Protein AF-A0A7W1TVN9-F1 (afdb_monomer_lite)

Radius of gyration: 17.41 Å; chains: 1; bounding box: 37×40×40 Å

pLDDT: mean 83.24, std 9.95, range [54.41, 96.69]

Foldseek 3Di:
DCPVVVVVVVVVCVVCVVVVVCCCVPVVPPVVCVCVVVVNDDCVVPVPVDDDDRDDDDDPPPPPD

Sequence (65 aa):
MHALYTVAIFAVFVLASPYFLYQAIRYRKYVGSLPQRLGYLPLSFNLDADDSIWIHAVSVGEVLT

Structure (mmCIF, N/CA/C/O backbone):
data_AF-A0A7W1TVN9-F1
#
_entry.id   AF-A0A7W1TVN9-F1
#
loop_
_atom_site.group_PDB
_atom_site.id
_atom_site.type_symbol
_atom_site.label_atom_id
_atom_site.label_alt_id
_atom_site.label_comp_id
_atom_site.label_asym_id
_atom_site.label_entity_id
_atom_site.label_seq_id
_atom_site.pdbx_PDB_ins_code
_atom_site.Cartn_x
_atom_site.Cartn_y
_atom_site.Cartn_z
_atom_site.occupancy
_atom_site.B_iso_or_equiv
_atom_site.auth_seq_id
_atom_site.auth_comp_id
_atom_site.auth_asym_id
_atom_site.auth_atom_id
_atom_site.pdbx_PDB_model_num
ATOM 1 N N . MET A 1 1 ? 6.222 -11.189 -26.096 1.00 68.94 1 MET A N 1
ATOM 2 C CA . MET A 1 1 ? 6.181 -9.719 -26.270 1.00 68.94 1 MET A CA 1
ATOM 3 C C . MET A 1 1 ? 5.770 -8.946 -24.999 1.00 68.94 1 MET A C 1
ATOM 5 O O . MET A 1 1 ? 5.283 -7.835 -25.119 1.00 68.94 1 MET A O 1
ATOM 9 N N . HIS A 1 2 ? 6.037 -9.450 -23.779 1.00 86.25 2 HIS A N 1
ATOM 10 C CA . HIS A 1 2 ? 5.824 -8.685 -22.526 1.00 86.25 2 HIS A CA 1
ATOM 11 C C . HIS A 1 2 ? 6.987 -8.776 -21.528 1.00 86.25 2 HIS A C 1
ATOM 13 O O . HIS A 1 2 ? 6.981 -8.071 -20.529 1.00 86.25 2 HIS A O 1
ATOM 19 N N . ALA A 1 3 ? 8.012 -9.591 -21.805 1.00 90.88 3 ALA A N 1
ATOM 20 C CA . ALA A 1 3 ? 9.094 -9.853 -20.858 1.00 90.88 3 ALA A CA 1
ATOM 21 C C . ALA A 1 3 ? 9.826 -8.573 -20.431 1.00 90.88 3 ALA A C 1
ATOM 23 O O . ALA A 1 3 ? 10.071 -8.378 -19.249 1.00 90.88 3 ALA A O 1
ATOM 24 N N . LEU A 1 4 ? 10.101 -7.664 -21.371 1.00 94.38 4 LEU A N 1
ATOM 25 C CA . LEU A 1 4 ? 10.782 -6.403 -21.073 1.00 94.38 4 LEU A CA 1
ATOM 26 C C . LEU A 1 4 ? 9.941 -5.489 -20.167 1.00 94.38 4 LEU A C 1
ATOM 28 O O . LEU A 1 4 ? 10.466 -4.894 -19.233 1.00 94.38 4 LEU A O 1
ATOM 32 N N . TYR A 1 5 ? 8.626 -5.441 -20.394 1.00 93.25 5 TYR A N 1
ATOM 33 C CA . TYR A 1 5 ? 7.679 -4.704 -19.554 1.00 93.25 5 TYR A CA 1
ATOM 34 C C . TYR A 1 5 ? 7.582 -5.308 -18.146 1.00 93.25 5 TYR A C 1
ATOM 36 O O . TYR A 1 5 ? 7.679 -4.587 -17.155 1.00 93.25 5 TYR A O 1
ATOM 44 N N . THR A 1 6 ? 7.473 -6.636 -18.046 1.00 94.25 6 THR A N 1
ATOM 45 C CA . THR A 1 6 ? 7.453 -7.351 -16.763 1.00 94.25 6 THR A CA 1
ATOM 46 C C . THR A 1 6 ? 8.745 -7.131 -15.978 1.00 94.25 6 THR A C 1
ATOM 48 O O . THR A 1 6 ? 8.692 -6.833 -14.788 1.00 94.25 6 THR A O 1
ATOM 51 N N . VAL A 1 7 ? 9.901 -7.222 -16.641 1.00 96.25 7 VAL A N 1
ATOM 52 C CA . VAL A 1 7 ? 11.211 -6.976 -16.022 1.00 96.25 7 VAL A CA 1
ATOM 53 C C . VAL A 1 7 ? 11.328 -5.527 -15.556 1.00 96.25 7 VAL A C 1
ATOM 55 O O . VAL A 1 7 ? 11.781 -5.296 -14.440 1.00 96.25 7 VAL A O 1
ATOM 58 N N . ALA A 1 8 ? 10.881 -4.556 -16.357 1.00 96.12 8 ALA A N 1
ATOM 59 C CA . ALA A 1 8 ? 10.906 -3.148 -15.973 1.00 96.12 8 ALA A CA 1
ATOM 60 C C . ALA A 1 8 ? 10.044 -2.877 -14.729 1.00 96.12 8 ALA A C 1
ATOM 62 O O . ALA A 1 8 ? 10.515 -2.245 -13.785 1.00 96.12 8 ALA A O 1
ATOM 63 N N . ILE A 1 9 ? 8.816 -3.404 -14.682 1.00 95.12 9 ILE A N 1
ATOM 64 C CA . ILE A 1 9 ? 7.942 -3.272 -13.506 1.00 95.12 9 ILE A CA 1
ATOM 65 C C . ILE A 1 9 ? 8.563 -3.930 -12.281 1.00 95.12 9 ILE A C 1
ATOM 67 O O . ILE A 1 9 ? 8.565 -3.339 -11.202 1.00 95.12 9 ILE A O 1
ATOM 71 N N . PHE A 1 10 ? 9.109 -5.135 -12.438 1.00 96.06 10 PHE A N 1
ATOM 72 C CA . PHE A 1 10 ? 9.739 -5.839 -11.331 1.00 96.06 10 PHE A CA 1
ATOM 73 C C . PHE A 1 10 ? 10.965 -5.082 -10.808 1.00 96.06 10 PHE A C 1
ATOM 75 O O . PHE A 1 10 ? 11.119 -4.927 -9.600 1.00 96.06 10 PHE A O 1
ATOM 82 N N . ALA A 1 11 ? 11.794 -4.534 -11.698 1.00 96.69 11 ALA A N 1
ATOM 83 C CA . ALA A 1 11 ? 12.934 -3.710 -11.319 1.00 96.69 11 ALA A CA 1
ATOM 84 C C . ALA A 1 11 ? 12.493 -2.458 -10.545 1.00 96.69 11 ALA A C 1
ATOM 86 O O . ALA A 1 11 ? 13.037 -2.179 -9.478 1.00 96.69 11 ALA A O 1
ATOM 87 N N . VAL A 1 12 ? 11.469 -1.742 -11.023 1.00 96.38 12 VAL A N 1
ATOM 88 C CA . VAL A 1 12 ? 10.900 -0.584 -10.312 1.00 96.38 12 VAL A CA 1
ATOM 89 C C . VAL A 1 12 ? 10.381 -0.988 -8.933 1.00 96.38 12 VAL A C 1
ATOM 91 O O . VAL A 1 12 ? 10.671 -0.309 -7.949 1.00 96.38 12 VAL A O 1
ATOM 94 N N . PHE A 1 13 ? 9.663 -2.108 -8.836 1.00 94.81 13 PHE A N 1
ATOM 95 C CA . PHE A 1 13 ? 9.169 -2.632 -7.565 1.00 94.81 13 PHE A CA 1
ATOM 96 C C . PHE A 1 13 ? 10.313 -2.928 -6.588 1.00 94.81 13 PHE A C 1
ATOM 98 O O . PHE A 1 13 ? 10.275 -2.471 -5.446 1.00 94.81 13 PHE A O 1
ATOM 105 N N . VAL A 1 14 ? 11.357 -3.631 -7.039 1.00 96.31 14 VAL A N 1
ATOM 106 C CA . VAL A 1 14 ? 12.523 -3.969 -6.210 1.00 96.31 14 VAL A CA 1
ATOM 107 C C . VAL A 1 14 ? 13.239 -2.710 -5.738 1.00 96.31 14 VAL A C 1
ATOM 109 O O . VAL A 1 14 ? 13.547 -2.617 -4.553 1.00 96.31 14 VAL A O 1
ATOM 112 N N . LEU A 1 15 ? 13.448 -1.728 -6.618 1.00 96.69 15 LEU A N 1
ATOM 113 C CA . LEU A 1 15 ? 14.124 -0.472 -6.284 1.00 96.69 15 LEU A CA 1
ATOM 114 C C . LEU A 1 15 ? 13.303 0.414 -5.337 1.00 96.69 15 LEU A C 1
ATOM 116 O O . LEU A 1 15 ? 13.875 1.084 -4.480 1.00 96.69 15 LEU A O 1
ATOM 120 N N . ALA A 1 16 ? 11.974 0.408 -5.454 1.00 93.75 16 ALA A N 1
ATOM 121 C CA . ALA A 1 16 ? 11.093 1.178 -4.580 1.00 93.75 16 ALA A CA 1
ATOM 122 C C . ALA A 1 16 ? 10.821 0.480 -3.233 1.00 93.75 16 ALA A C 1
ATOM 124 O O . ALA A 1 16 ? 10.503 1.144 -2.242 1.00 93.7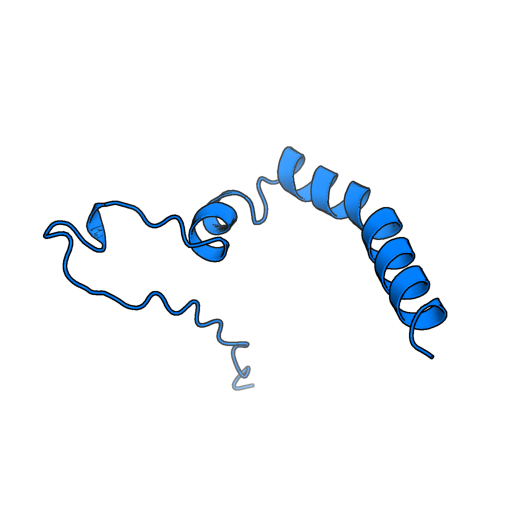5 16 ALA A O 1
ATOM 125 N N . SER A 1 17 ? 10.963 -0.849 -3.172 1.00 92.25 17 SER A N 1
ATOM 126 C CA . SER A 1 17 ? 10.660 -1.649 -1.980 1.00 92.25 17 SER A CA 1
ATOM 127 C C . SER A 1 17 ? 11.383 -1.197 -0.701 1.00 92.25 17 SER A C 1
ATOM 129 O O . SER A 1 17 ? 10.706 -1.125 0.326 1.00 92.25 17 SER A O 1
ATOM 131 N N . PRO A 1 18 ? 12.676 -0.795 -0.696 1.00 92.38 18 PRO A N 1
ATOM 132 C CA . PRO A 1 18 ? 13.363 -0.407 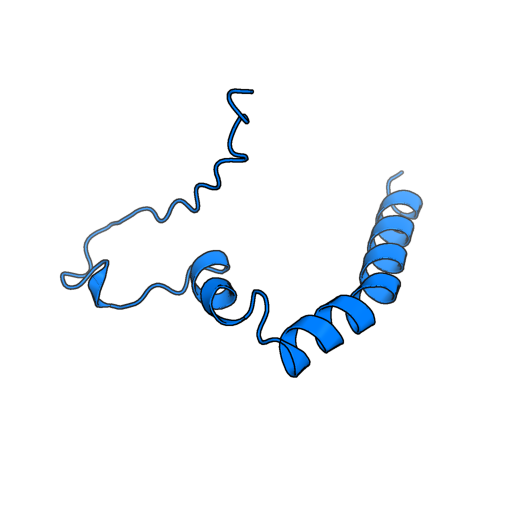0.532 1.00 92.38 18 PRO A CA 1
ATOM 133 C C . PRO A 1 18 ? 12.813 0.901 1.101 1.00 92.38 18 PRO A C 1
ATOM 135 O O . PRO A 1 18 ? 12.709 1.047 2.316 1.00 92.38 18 PRO A O 1
ATOM 138 N N . TYR A 1 19 ? 12.404 1.836 0.237 1.00 89.88 19 TYR A N 1
ATOM 139 C CA . TYR A 1 19 ? 11.777 3.089 0.655 1.00 89.88 19 TYR A CA 1
ATOM 140 C C . TYR A 1 19 ? 10.425 2.833 1.326 1.00 89.88 19 TYR A C 1
ATOM 142 O O . TYR A 1 19 ? 10.173 3.328 2.427 1.00 89.88 19 TYR A O 1
ATOM 150 N N . PHE A 1 20 ? 9.573 2.014 0.705 1.00 86.19 20 PHE A N 1
ATOM 151 C CA . PHE A 1 20 ? 8.279 1.655 1.286 1.00 86.19 20 PHE A CA 1
ATOM 152 C C . PHE A 1 20 ? 8.428 0.817 2.558 1.00 86.19 20 PHE A C 1
ATOM 154 O O . PHE A 1 20 ? 7.700 1.052 3.522 1.00 86.19 20 PHE A O 1
ATOM 161 N N . LEU A 1 21 ? 9.398 -0.099 2.605 1.00 88.69 21 LEU A N 1
ATOM 162 C CA . LEU A 1 21 ? 9.699 -0.895 3.792 1.00 88.69 21 LEU A CA 1
ATOM 163 C C . LEU A 1 21 ? 10.181 -0.007 4.944 1.00 88.69 21 LEU A C 1
ATOM 165 O O . LEU A 1 21 ? 9.691 -0.133 6.066 1.00 88.69 21 LEU A O 1
ATOM 169 N N . TYR A 1 22 ? 11.070 0.948 4.663 1.00 89.62 22 TYR A N 1
ATOM 170 C CA . TYR A 1 22 ? 11.497 1.939 5.645 1.00 89.62 22 TYR A CA 1
ATOM 171 C C . TYR A 1 22 ? 10.309 2.757 6.162 1.00 89.62 22 TYR A C 1
ATOM 173 O O . TYR A 1 22 ? 10.159 2.926 7.371 1.00 89.62 22 TYR A O 1
ATOM 181 N N . GLN A 1 23 ? 9.420 3.219 5.277 1.00 85.44 23 GLN A N 1
ATOM 182 C CA . GLN A 1 23 ? 8.226 3.958 5.689 1.00 85.44 23 GLN A CA 1
ATOM 183 C C . GLN A 1 23 ? 7.262 3.125 6.540 1.00 85.44 23 GLN A C 1
ATOM 185 O O . GLN A 1 23 ? 6.717 3.634 7.526 1.00 85.44 23 GLN A O 1
ATOM 190 N N . ALA A 1 24 ? 7.072 1.856 6.180 1.00 85.25 24 ALA A N 1
ATOM 191 C CA . ALA A 1 24 ? 6.234 0.918 6.911 1.00 85.25 24 ALA A CA 1
ATOM 192 C C . ALA A 1 24 ? 6.784 0.661 8.322 1.00 85.25 24 ALA A C 1
ATOM 194 O O . ALA A 1 24 ? 6.029 0.709 9.289 1.00 85.25 24 ALA A O 1
ATOM 195 N N . ILE A 1 25 ? 8.098 0.466 8.467 1.00 87.00 25 ILE A N 1
ATOM 196 C CA . ILE A 1 25 ? 8.729 0.226 9.773 1.00 87.00 25 ILE A CA 1
ATOM 197 C C . ILE A 1 25 ? 8.760 1.511 10.612 1.00 87.00 25 ILE A C 1
ATOM 199 O O . ILE A 1 25 ? 8.350 1.508 11.773 1.00 87.00 25 ILE A O 1
ATOM 203 N N . ARG A 1 26 ? 9.235 2.625 10.038 1.00 86.00 26 ARG A N 1
ATOM 204 C CA . ARG A 1 26 ? 9.521 3.857 10.789 1.00 86.00 26 ARG A CA 1
ATOM 205 C C . ARG A 1 26 ? 8.271 4.632 11.178 1.00 86.00 26 ARG A C 1
ATOM 207 O O . ARG A 1 26 ? 8.211 5.156 12.291 1.00 86.00 26 ARG A O 1
ATOM 214 N N . TYR A 1 27 ? 7.320 4.744 10.255 1.00 82.75 27 TYR A N 1
ATOM 215 C CA . TYR A 1 27 ? 6.136 5.590 10.409 1.00 82.75 27 TYR A CA 1
ATOM 216 C C . TYR A 1 27 ? 4.851 4.778 10.576 1.00 82.75 27 TYR A C 1
ATOM 218 O O . TYR A 1 27 ? 3.788 5.374 10.729 1.00 82.75 27 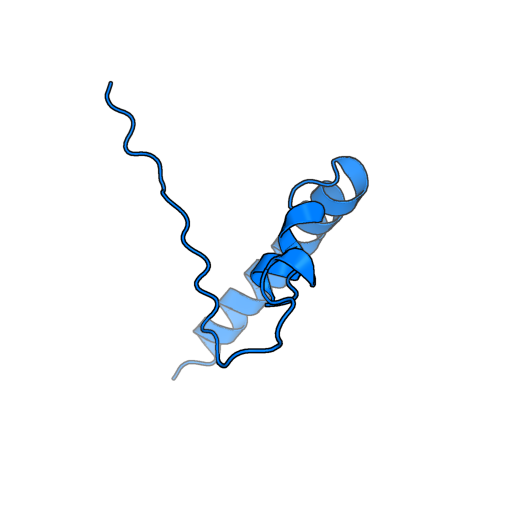TYR A O 1
ATOM 226 N N . ARG A 1 28 ? 4.918 3.435 10.495 1.00 80.12 28 ARG A N 1
ATOM 227 C CA . ARG A 1 28 ? 3.738 2.548 10.406 1.00 80.12 28 ARG A CA 1
ATOM 228 C C . ARG A 1 28 ? 2.768 2.974 9.301 1.00 80.12 28 ARG A C 1
ATOM 230 O O . ARG A 1 28 ? 1.591 2.610 9.310 1.00 80.12 28 ARG A O 1
ATOM 237 N N . LYS A 1 29 ? 3.276 3.743 8.331 1.00 67.44 29 LYS A N 1
ATOM 238 C CA . LYS A 1 29 ? 2.495 4.305 7.240 1.00 67.44 29 LYS A CA 1
ATOM 239 C C . LYS A 1 29 ? 2.034 3.135 6.384 1.00 67.44 29 LYS A C 1
ATOM 241 O O . LYS A 1 29 ? 2.851 2.316 5.976 1.00 67.44 29 LYS A O 1
ATOM 246 N N . TYR A 1 30 ? 0.725 3.047 6.167 1.00 67.50 30 TYR A N 1
ATOM 247 C CA . TYR A 1 30 ? 0.058 2.001 5.381 1.00 67.50 30 TYR A CA 1
ATOM 248 C C . TYR A 1 30 ? -0.008 0.596 5.998 1.00 67.50 30 TYR A C 1
ATOM 250 O O . TYR A 1 30 ? -0.685 -0.247 5.426 1.00 67.50 30 TYR A O 1
ATOM 258 N N . VAL A 1 31 ? 0.610 0.328 7.155 1.00 75.56 31 VAL A N 1
ATOM 259 C CA . VAL A 1 31 ? 0.606 -1.021 7.763 1.00 75.56 31 VAL A CA 1
ATOM 260 C C . VAL A 1 31 ? -0.745 -1.355 8.399 1.00 75.56 31 VAL A C 1
ATOM 262 O O . VAL A 1 31 ? -1.239 -2.466 8.246 1.00 75.56 31 VAL A O 1
ATOM 265 N N . GLY A 1 32 ? -1.377 -0.389 9.072 1.00 76.12 32 GLY A N 1
ATOM 266 C CA . GLY A 1 32 ? -2.641 -0.619 9.786 1.00 76.12 32 GLY A CA 1
ATOM 267 C C . GLY A 1 32 ? -3.850 -0.900 8.885 1.00 76.12 32 GLY A C 1
ATOM 268 O O . GLY A 1 32 ? -4.812 -1.501 9.351 1.00 76.12 32 GLY A O 1
ATOM 269 N N . SER A 1 33 ? -3.797 -0.479 7.615 1.00 77.00 33 SER A N 1
ATOM 270 C CA . SER A 1 33 ? -4.846 -0.710 6.610 1.00 77.00 33 SER A CA 1
ATOM 271 C C . SER A 1 33 ? -4.495 -1.807 5.593 1.00 77.00 33 SER A C 1
ATOM 273 O O . SER A 1 33 ? -5.285 -2.098 4.692 1.00 77.00 33 SER A O 1
ATOM 275 N N . LEU A 1 34 ? -3.301 -2.403 5.698 1.00 83.06 34 LEU A N 1
ATOM 276 C CA . LEU A 1 34 ? -2.800 -3.414 4.766 1.00 83.06 34 LEU A CA 1
ATOM 277 C C . LEU A 1 34 ? -3.582 -4.736 4.838 1.00 83.06 34 LEU A C 1
ATOM 279 O O . LEU A 1 34 ? -3.927 -5.251 3.775 1.00 83.06 34 LEU A O 1
ATOM 283 N N . PRO A 1 35 ? -3.932 -5.267 6.030 1.00 83.00 35 PRO A N 1
ATOM 284 C CA . PRO A 1 35 ? -4.763 -6.466 6.131 1.00 83.00 35 PRO A CA 1
ATOM 285 C C . PRO A 1 35 ? -6.111 -6.295 5.422 1.00 83.00 35 PRO A C 1
ATOM 287 O O . PRO A 1 35 ? -6.492 -7.142 4.620 1.00 83.00 35 PRO A O 1
ATOM 290 N N . GLN A 1 36 ? -6.776 -5.154 5.614 1.00 83.12 36 GLN A N 1
ATOM 291 C CA . GLN A 1 36 ? -8.075 -4.857 5.007 1.00 83.12 36 GLN A CA 1
ATOM 292 C C . GLN A 1 36 ? -7.969 -4.736 3.480 1.00 83.12 36 GLN A C 1
ATOM 294 O O . GLN A 1 36 ? -8.865 -5.166 2.758 1.00 83.12 36 GLN A O 1
ATOM 299 N N . ARG A 1 37 ? -6.852 -4.207 2.960 1.00 84.12 37 ARG A N 1
ATOM 300 C CA . ARG A 1 37 ? -6.566 -4.184 1.513 1.00 84.12 37 ARG A CA 1
ATOM 301 C C . ARG A 1 37 ? -6.349 -5.578 0.922 1.00 84.12 37 ARG A C 1
ATOM 303 O O . ARG A 1 37 ? -6.655 -5.780 -0.246 1.00 84.12 37 ARG A O 1
ATOM 310 N N . LEU A 1 38 ? -5.844 -6.520 1.718 1.00 83.75 38 LEU A N 1
ATOM 311 C CA . LEU 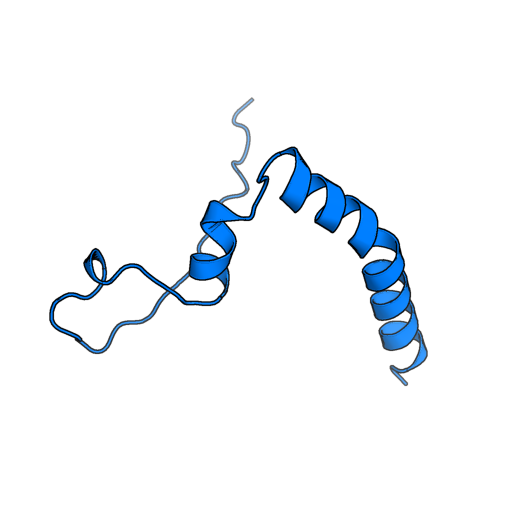A 1 38 ? -5.673 -7.927 1.343 1.00 83.75 38 LEU A CA 1
ATOM 312 C C . LEU A 1 38 ? -6.925 -8.785 1.613 1.00 83.75 38 LEU A C 1
ATOM 314 O O . LEU A 1 38 ? -6.884 -9.990 1.388 1.00 83.75 38 LEU A O 1
ATOM 318 N N . GLY A 1 39 ? -8.027 -8.185 2.081 1.00 79.88 39 GLY A N 1
ATOM 319 C CA . GLY A 1 39 ? -9.289 -8.880 2.359 1.00 79.88 39 GLY A CA 1
ATOM 320 C C . GLY A 1 39 ? -9.431 -9.428 3.782 1.00 79.88 39 GLY A C 1
ATOM 321 O O . GLY A 1 39 ? -10.447 -10.037 4.098 1.00 79.88 39 GLY A O 1
ATOM 322 N N . TYR A 1 40 ? -8.463 -9.181 4.667 1.00 82.06 40 TYR A N 1
ATOM 323 C CA . TYR A 1 40 ? -8.573 -9.524 6.084 1.00 82.06 40 TYR A CA 1
ATOM 324 C C . TYR A 1 40 ? -9.340 -8.433 6.826 1.00 82.06 40 TYR A C 1
ATOM 326 O O . TYR A 1 40 ? -8.786 -7.386 7.181 1.00 82.06 40 TYR A O 1
ATOM 334 N N . LEU A 1 41 ? -10.628 -8.684 7.050 1.00 82.00 41 LEU A N 1
ATOM 335 C CA . LEU A 1 41 ? -11.501 -7.792 7.800 1.00 82.00 41 LEU A CA 1
ATOM 336 C C . LEU A 1 41 ? -11.661 -8.256 9.252 1.00 82.00 41 LEU A C 1
ATOM 338 O O . LEU A 1 41 ? -11.689 -9.457 9.519 1.00 82.00 41 LEU A O 1
ATOM 342 N N . PRO A 1 42 ? -11.801 -7.316 10.202 1.00 81.56 42 PRO A N 1
ATOM 343 C CA . PRO A 1 42 ? -12.256 -7.633 11.550 1.00 81.56 42 PRO A CA 1
ATOM 344 C C . PRO A 1 4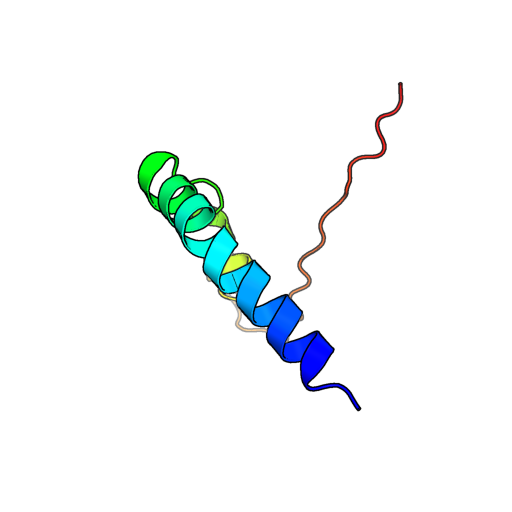2 ? -13.589 -8.394 11.540 1.00 81.56 42 PRO A C 1
ATOM 346 O O . PRO A 1 42 ? -14.483 -8.049 10.768 1.00 81.56 42 PRO A O 1
ATOM 349 N N . LEU A 1 43 ? -13.758 -9.354 12.459 1.00 77.94 43 LEU A N 1
ATOM 350 C CA . LEU A 1 43 ? -15.012 -10.112 12.616 1.00 77.94 43 LEU A CA 1
ATOM 351 C C . LEU A 1 43 ? -16.241 -9.216 12.814 1.00 77.94 43 LEU A C 1
ATOM 353 O O . LEU A 1 43 ? -17.342 -9.600 12.446 1.00 77.94 43 LEU A O 1
ATOM 357 N N . SER A 1 44 ? -16.062 -8.001 13.338 1.00 81.12 44 SER A N 1
ATOM 358 C CA . SER A 1 44 ? -17.147 -7.031 13.506 1.00 81.12 44 SER A CA 1
ATOM 359 C C . SER A 1 44 ? -17.859 -6.650 12.203 1.00 81.12 44 SER A C 1
ATOM 361 O O . SER A 1 44 ? -18.951 -6.101 12.273 1.00 81.12 44 SER A O 1
ATOM 363 N N . PHE A 1 45 ? -17.252 -6.886 11.033 1.00 78.75 45 PHE A N 1
ATOM 364 C CA . PHE A 1 45 ? -17.872 -6.596 9.734 1.00 78.75 45 PHE A CA 1
ATOM 365 C C . PHE A 1 45 ? -18.789 -7.709 9.221 1.00 78.75 45 PHE A C 1
ATOM 367 O O . PHE A 1 45 ? -19.628 -7.435 8.371 1.00 78.75 45 PHE A O 1
ATOM 374 N N . ASN A 1 46 ? -18.625 -8.939 9.710 1.00 82.94 46 ASN A N 1
ATOM 375 C CA . ASN A 1 46 ? -19.468 -10.073 9.349 1.00 82.94 46 ASN A CA 1
ATOM 376 C C . ASN A 1 46 ? -19.537 -11.048 10.531 1.00 82.94 46 ASN A C 1
ATOM 378 O O . ASN A 1 46 ? -18.874 -12.085 10.539 1.00 82.94 46 ASN A O 1
ATOM 382 N N . LEU A 1 47 ? -20.280 -10.655 11.567 1.00 83.12 47 LEU A N 1
ATOM 383 C CA . LEU A 1 47 ? -20.427 -11.449 12.791 1.00 83.12 47 LEU A CA 1
ATOM 384 C C . LEU A 1 47 ? -21.197 -12.746 12.530 1.00 83.12 47 LEU A C 1
ATOM 386 O O . LEU A 1 47 ? -20.854 -13.781 13.096 1.00 83.12 47 LEU A O 1
ATOM 390 N N . ASP A 1 48 ? -22.191 -12.675 11.648 1.00 87.62 48 ASP A N 1
ATOM 391 C CA . ASP A 1 48 ? -23.116 -13.766 11.346 1.00 87.62 48 ASP A CA 1
ATOM 392 C C . ASP A 1 48 ? -22.601 -14.698 10.231 1.00 87.62 48 ASP A C 1
ATOM 394 O O . ASP A 1 48 ? -23.237 -15.698 9.913 1.00 87.62 48 ASP A O 1
ATOM 398 N N . ALA A 1 49 ? -21.407 -14.415 9.690 1.00 81.44 49 ALA A N 1
ATOM 399 C CA . ALA A 1 49 ? -20.763 -15.162 8.609 1.00 81.44 49 ALA A CA 1
ATOM 400 C C . ALA A 1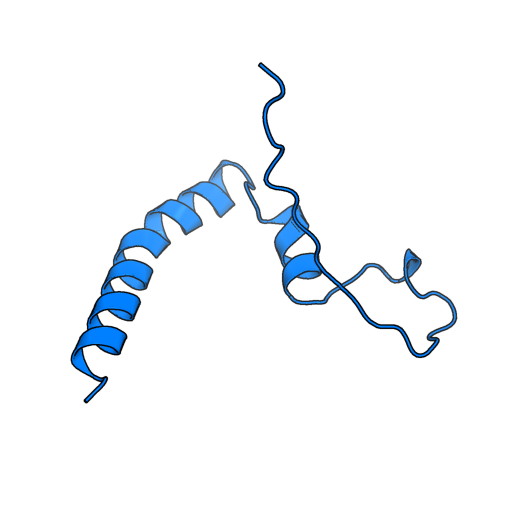 49 ? -21.619 -15.285 7.329 1.00 81.44 49 ALA A C 1
ATOM 402 O O . ALA A 1 49 ? -21.513 -16.274 6.604 1.00 81.44 49 ALA A O 1
ATOM 403 N N . ASP A 1 50 ? -22.417 -14.259 7.027 1.00 87.75 50 ASP A N 1
ATOM 404 C CA . ASP A 1 50 ? -23.245 -14.183 5.822 1.00 87.75 50 ASP A CA 1
ATOM 405 C C . ASP A 1 50 ? -22.396 -14.021 4.553 1.00 87.75 50 ASP A C 1
ATOM 407 O O . ASP A 1 50 ? -21.326 -13.394 4.568 1.00 87.75 50 ASP A O 1
ATOM 411 N N . ASP A 1 51 ? -22.906 -14.520 3.424 1.00 86.12 51 ASP A N 1
ATOM 412 C CA . ASP A 1 51 ? -22.294 -14.345 2.105 1.00 86.12 51 ASP A CA 1
ATOM 413 C C . ASP A 1 51 ? -22.175 -12.850 1.761 1.00 86.12 51 ASP A C 1
ATOM 415 O O . ASP A 1 51 ? -23.147 -12.176 1.419 1.00 86.12 51 ASP A O 1
ATOM 419 N N . SER A 1 52 ? -20.954 -12.317 1.859 1.00 83.88 52 SER A N 1
ATOM 420 C CA . SER A 1 52 ? -20.673 -10.881 1.764 1.00 83.88 52 SER A CA 1
ATOM 421 C C . SER A 1 52 ? -19.536 -10.587 0.790 1.00 83.88 52 SER A C 1
ATOM 423 O O . SER A 1 52 ? -18.530 -11.295 0.744 1.00 83.88 52 SER A O 1
ATOM 425 N N . ILE A 1 53 ? -19.660 -9.493 0.034 1.00 84.00 53 ILE A N 1
ATOM 426 C CA . ILE A 1 53 ? -18.620 -9.018 -0.887 1.00 84.00 53 ILE A CA 1
ATOM 427 C C . ILE A 1 53 ? -17.860 -7.864 -0.232 1.00 84.00 53 ILE A C 1
ATOM 429 O O . ILE A 1 53 ? -18.435 -6.824 0.086 1.00 84.00 53 ILE A O 1
ATOM 433 N N . TRP A 1 54 ? -16.544 -8.019 -0.079 1.00 85.25 54 TRP A N 1
ATOM 434 C CA . TRP A 1 54 ? -15.673 -6.928 0.351 1.00 85.25 54 TRP A CA 1
ATOM 435 C C . TRP A 1 54 ? -15.243 -6.065 -0.838 1.00 85.25 54 TRP A C 1
ATOM 437 O O . TRP A 1 54 ? -14.629 -6.556 -1.785 1.00 85.25 54 TRP A O 1
ATOM 447 N N . ILE A 1 55 ? -15.520 -4.761 -0.764 1.00 83.38 55 ILE A N 1
ATOM 448 C CA . ILE A 1 55 ? -15.116 -3.777 -1.773 1.00 83.38 55 ILE A CA 1
ATOM 449 C C . ILE A 1 55 ? -14.252 -2.712 -1.099 1.00 83.38 55 ILE A C 1
ATOM 451 O O . ILE A 1 55 ? -14.731 -1.916 -0.293 1.00 83.38 55 ILE A O 1
ATOM 455 N N . HIS A 1 56 ? -12.970 -2.661 -1.462 1.00 82.94 56 HIS A N 1
ATOM 456 C CA . HIS A 1 56 ? -12.089 -1.578 -1.037 1.00 82.94 56 HIS A CA 1
ATOM 457 C C . HIS A 1 56 ? -12.248 -0.369 -1.971 1.00 82.94 56 HIS A C 1
ATOM 459 O O . HIS A 1 56 ? -11.624 -0.310 -3.029 1.00 82.94 56 HIS A O 1
ATOM 465 N N . ALA A 1 57 ? -13.081 0.599 -1.585 1.00 81.75 57 ALA A N 1
ATOM 466 C CA . ALA A 1 57 ? -13.230 1.861 -2.306 1.00 81.75 57 ALA A CA 1
ATOM 467 C C . ALA A 1 57 ? -12.251 2.919 -1.770 1.00 81.75 57 ALA A C 1
ATOM 469 O O . ALA A 1 57 ? -12.162 3.146 -0.563 1.00 81.75 57 ALA A O 1
ATOM 470 N N . VAL A 1 58 ? -11.529 3.590 -2.670 1.00 77.06 58 VAL A N 1
ATOM 471 C CA . VAL A 1 58 ? -10.657 4.725 -2.338 1.00 77.06 58 VAL A CA 1
ATOM 472 C C . VAL A 1 58 ? -11.096 5.915 -3.183 1.00 77.06 58 VAL A C 1
ATOM 474 O O . VAL A 1 58 ? -11.027 5.857 -4.407 1.00 77.06 58 VAL A O 1
ATOM 477 N N . SER A 1 59 ? -11.555 6.986 -2.532 1.00 77.56 59 SER A N 1
ATOM 478 C CA . SER A 1 59 ? -11.809 8.266 -3.200 1.00 77.56 59 SER A CA 1
ATOM 479 C C . SER A 1 59 ? -10.507 9.055 -3.296 1.00 77.56 59 SER A C 1
ATOM 481 O O . SER A 1 59 ? -9.765 9.146 -2.317 1.00 77.56 59 SER A O 1
ATOM 483 N N . VAL A 1 60 ? -10.229 9.629 -4.468 1.00 72.56 60 VAL A N 1
ATOM 484 C CA . VAL A 1 60 ? -9.055 10.492 -4.687 1.00 72.56 60 VAL A CA 1
ATOM 485 C C . VAL A 1 60 ? -9.265 11.878 -4.061 1.00 72.56 60 VAL A C 1
ATOM 487 O O . VAL A 1 60 ? -8.301 12.617 -3.906 1.00 72.56 60 VAL A O 1
ATOM 490 N N . GLY A 1 61 ? -10.497 12.199 -3.639 1.00 63.31 61 GLY A N 1
ATOM 491 C CA . GLY A 1 61 ? -10.858 13.512 -3.119 1.00 63.31 61 GLY A CA 1
ATOM 492 C C . GLY A 1 61 ? -10.634 14.566 -4.193 1.00 63.31 61 GLY A C 1
ATOM 493 O O . GLY A 1 61 ? -9.580 15.191 -4.241 1.00 63.31 61 GLY A O 1
ATOM 494 N N . GLU A 1 62 ? -11.610 14.753 -5.078 1.00 66.19 62 GLU A N 1
ATOM 495 C CA . GLU A 1 62 ? -11.625 15.939 -5.930 1.00 66.19 62 GLU A CA 1
ATOM 496 C C . GLU A 1 62 ? -11.599 17.157 -4.996 1.00 66.19 62 GLU A C 1
ATOM 498 O O . GLU A 1 62 ? -12.527 17.378 -4.217 1.00 66.19 62 GLU A O 1
ATOM 503 N N . VAL A 1 63 ? -10.478 17.880 -4.976 1.00 58.88 63 VAL A N 1
ATOM 504 C CA . VAL A 1 63 ? -10.335 19.095 -4.176 1.00 58.88 63 VAL A CA 1
ATOM 505 C C . VAL A 1 63 ? -11.261 20.127 -4.806 1.00 58.88 63 VAL A C 1
ATOM 507 O O . VAL A 1 63 ? -10.934 20.695 -5.845 1.00 58.88 63 VAL A O 1
ATOM 510 N N . LEU A 1 64 ? -12.423 20.360 -4.193 1.00 54.41 64 LEU A N 1
ATOM 511 C CA . LEU A 1 64 ? -13.194 21.572 -4.446 1.00 54.41 64 LEU A CA 1
ATOM 512 C C . LEU A 1 64 ? -12.307 22.729 -3.977 1.00 54.41 64 LEU A C 1
ATOM 514 O O . LEU A 1 64 ? -12.135 22.931 -2.775 1.00 54.41 64 LEU A O 1
ATOM 518 N N . THR A 1 65 ? -11.641 23.374 -4.932 1.00 54.56 65 THR A N 1
ATOM 519 C CA . THR A 1 65 ? -10.812 24.563 -4.703 1.00 54.56 65 THR A CA 1
ATOM 520 C C . THR A 1 65 ? -11.663 25.803 -4.899 1.00 54.56 65 THR A C 1
ATOM 522 O O . THR A 1 65 ? -12.543 25.759 -5.789 1.00 54.56 65 THR A O 1
#

Secondary structure (DSSP, 8-state):
--HHHHHHHHHHHHHHHHHHHHHHHHH-TTTTTHHHHTT---GGG-TT-----------------